Protein AF-A0A821EYV1-F1 (afdb_monomer_lite)

Sequence (98 aa):
MAKNYTRKGGVALCLSSQGRRNGEALVRFSTVEHRELALRRHKHHIGQRYIEVYKASGRDFLNVAGGSNSEAHAFLQRDGQVIIRMRGLPFDAISKDV

Radius of gyration: 12.94 Å; chains: 1; bounding box: 31×30×29 Å

Structure (mmCIF, N/CA/C/O backbone):
data_AF-A0A821EYV1-F1
#
_entry.id   AF-A0A821EYV1-F1
#
loop_
_atom_site.group_PDB
_atom_site.id
_atom_site.type_symbol
_atom_site.label_atom_id
_atom_site.label_alt_id
_atom_site.label_comp_id
_atom_site.label_asym_id
_atom_site.label_entity_id
_atom_site.label_seq_id
_atom_site.pdbx_PDB_ins_code
_atom_site.Cartn_x
_atom_site.Cartn_y
_atom_site.Cartn_z
_atom_site.occupancy
_atom_site.B_iso_or_equiv
_atom_site.auth_seq_id
_atom_site.auth_comp_id
_atom_site.auth_asym_id
_atom_site.auth_atom_id
_atom_site.pdbx_PDB_model_num
ATOM 1 N N . MET A 1 1 ? 7.804 -3.826 -15.485 1.00 34.31 1 MET A N 1
ATOM 2 C CA . MET A 1 1 ? 6.609 -2.976 -15.680 1.00 34.31 1 MET A CA 1
ATOM 3 C C . MET A 1 1 ? 5.413 -3.698 -15.069 1.00 34.31 1 MET A C 1
ATOM 5 O O . MET A 1 1 ? 5.082 -4.789 -15.520 1.00 34.31 1 MET A O 1
ATOM 9 N N . ALA A 1 2 ? 4.864 -3.188 -13.968 1.00 40.31 2 ALA A N 1
ATOM 10 C CA . ALA A 1 2 ? 3.876 -3.904 -13.165 1.00 40.31 2 ALA A CA 1
ATOM 11 C C . ALA A 1 2 ? 2.448 -3.629 -13.668 1.00 40.31 2 ALA A C 1
ATOM 13 O O . ALA A 1 2 ? 1.973 -2.500 -13.646 1.00 40.31 2 ALA A O 1
ATOM 14 N N . LYS A 1 3 ? 1.792 -4.673 -14.188 1.00 38.97 3 LYS A N 1
ATOM 15 C CA . LYS A 1 3 ? 0.584 -4.572 -15.027 1.00 38.97 3 LYS A CA 1
ATOM 16 C C . LYS A 1 3 ? -0.764 -4.692 -14.283 1.00 38.97 3 LYS A C 1
ATOM 18 O O . LYS A 1 3 ? -1.788 -4.763 -14.946 1.00 38.97 3 LYS A O 1
ATOM 23 N N . ASN A 1 4 ? -0.810 -4.697 -12.944 1.00 46.16 4 ASN A N 1
ATOM 24 C CA . ASN A 1 4 ? -2.020 -5.115 -12.199 1.00 46.16 4 ASN A CA 1
ATOM 25 C C . ASN A 1 4 ? -2.603 -4.089 -11.198 1.00 46.16 4 ASN A C 1
ATOM 27 O O . ASN A 1 4 ? -3.384 -4.466 -10.328 1.00 46.16 4 ASN A O 1
ATOM 31 N N . TYR A 1 5 ? -2.275 -2.798 -11.300 1.00 49.97 5 TYR A N 1
ATOM 32 C CA . TYR A 1 5 ? -2.693 -1.786 -10.306 1.00 49.97 5 TYR A CA 1
ATOM 33 C C . TYR A 1 5 ? -4.097 -1.205 -10.481 1.00 49.97 5 TYR A C 1
ATOM 35 O O . TYR A 1 5 ? -4.596 -0.531 -9.582 1.00 49.97 5 TYR A O 1
ATOM 43 N N . THR A 1 6 ? -4.732 -1.445 -11.625 1.00 44.84 6 THR A N 1
ATOM 44 C CA . THR A 1 6 ? -5.938 -0.719 -12.049 1.00 44.84 6 THR A CA 1
ATOM 45 C C . THR A 1 6 ? -7.258 -1.425 -11.718 1.00 44.84 6 THR A C 1
ATOM 47 O O . THR A 1 6 ? -8.322 -0.845 -11.925 1.00 44.84 6 THR A O 1
ATOM 50 N N . ARG A 1 7 ? -7.246 -2.647 -11.162 1.00 50.12 7 ARG A N 1
ATOM 51 C CA . ARG A 1 7 ? -8.482 -3.320 -10.708 1.00 50.12 7 ARG A CA 1
ATOM 52 C C . ARG A 1 7 ? -8.881 -2.872 -9.290 1.00 50.12 7 ARG A C 1
ATOM 54 O O . ARG A 1 7 ? -8.098 -2.260 -8.566 1.00 50.12 7 ARG A O 1
ATOM 61 N N . LYS A 1 8 ? -10.144 -3.111 -8.902 1.00 51.25 8 LYS A N 1
ATOM 62 C CA . LYS A 1 8 ? -10.672 -2.833 -7.550 1.00 51.25 8 LYS A CA 1
ATOM 63 C C . LYS A 1 8 ? -9.890 -3.667 -6.519 1.00 51.25 8 LYS A C 1
ATOM 65 O O . LYS A 1 8 ? -10.252 -4.803 -6.249 1.00 51.25 8 LYS A O 1
ATOM 70 N N . GLY A 1 9 ? -8.812 -3.092 -5.993 1.00 61.84 9 GLY A N 1
ATOM 71 C CA . GLY A 1 9 ? -7.811 -3.787 -5.182 1.00 61.84 9 GLY A CA 1
ATOM 72 C C . GLY A 1 9 ? -6.565 -4.111 -6.010 1.00 61.84 9 GLY A C 1
ATOM 73 O O . GLY A 1 9 ? -6.676 -4.568 -7.147 1.00 61.84 9 GLY A O 1
ATOM 74 N N . GLY A 1 10 ? -5.380 -3.821 -5.469 1.00 74.62 10 GLY A N 1
ATOM 75 C CA . GLY A 1 10 ? -4.121 -3.981 -6.200 1.00 74.62 10 GLY A CA 1
ATOM 76 C C . GLY A 1 10 ? -2.912 -4.072 -5.276 1.00 74.62 10 GLY A C 1
ATOM 77 O O . GLY A 1 10 ? -2.843 -3.354 -4.280 1.00 74.62 10 GLY A O 1
ATOM 78 N N . VAL A 1 11 ? -1.966 -4.947 -5.626 1.00 79.31 11 VAL A N 1
ATOM 79 C CA . VAL A 1 11 ? -0.712 -5.174 -4.892 1.00 79.31 11 VAL A CA 1
ATOM 80 C C . VAL A 1 11 ? 0.464 -4.761 -5.768 1.00 79.31 11 VAL A C 1
ATOM 82 O O . VAL A 1 11 ? 0.643 -5.306 -6.858 1.00 79.31 11 VAL A O 1
ATOM 85 N N . ALA A 1 12 ? 1.268 -3.821 -5.277 1.00 80.12 12 ALA A N 1
ATOM 86 C CA . ALA A 1 12 ? 2.510 -3.339 -5.867 1.00 80.12 12 ALA A CA 1
ATOM 87 C C . ALA A 1 12 ? 3.706 -3.847 -5.092 1.00 80.12 12 ALA A C 1
ATOM 89 O O . ALA A 1 12 ? 4.001 -3.338 -4.021 1.00 80.12 12 ALA A O 1
ATOM 90 N N . LEU A 1 13 ? 4.407 -4.834 -5.649 1.00 80.94 13 LEU A N 1
ATOM 91 C CA . LEU A 1 13 ? 5.701 -5.248 -5.123 1.00 80.94 13 LEU A CA 1
ATOM 92 C C . LEU A 1 13 ? 6.739 -4.190 -5.492 1.00 80.94 13 LEU A C 1
ATOM 94 O O . LEU A 1 13 ? 6.923 -3.872 -6.671 1.00 80.94 13 LEU A O 1
ATOM 98 N N . CYS A 1 14 ? 7.415 -3.660 -4.483 1.00 81.31 14 CYS A N 1
ATOM 99 C CA . CYS A 1 14 ? 8.488 -2.707 -4.671 1.00 81.31 14 CYS A CA 1
ATOM 100 C C . CYS A 1 14 ? 9.726 -3.427 -5.218 1.00 81.31 14 CYS A C 1
ATOM 102 O O . CYS A 1 14 ? 10.108 -4.517 -4.773 1.00 81.31 14 CYS A O 1
ATOM 104 N N . LEU A 1 15 ? 10.367 -2.798 -6.199 1.00 78.94 15 LEU A N 1
ATOM 105 C CA . LEU A 1 15 ? 11.613 -3.275 -6.780 1.00 78.94 15 LEU A CA 1
ATOM 106 C C . LEU A 1 15 ? 12.756 -2.346 -6.368 1.00 78.94 15 LEU A C 1
ATOM 108 O O . LEU A 1 15 ? 12.568 -1.141 -6.208 1.00 78.94 15 LEU A O 1
ATOM 112 N N . SER A 1 16 ? 13.948 -2.908 -6.204 1.00 79.12 16 SER A N 1
ATOM 113 C CA . SER A 1 16 ? 15.187 -2.147 -6.090 1.00 79.12 16 SER A CA 1
ATOM 114 C C . SER A 1 16 ? 15.558 -1.506 -7.431 1.00 79.12 16 SER A C 1
ATOM 116 O O . SER A 1 16 ? 14.989 -1.835 -8.474 1.00 79.12 16 SER A O 1
ATOM 118 N N . SER A 1 17 ? 16.574 -0.641 -7.430 1.00 75.69 17 SER A N 1
ATOM 119 C CA . SER A 1 17 ? 17.142 -0.049 -8.652 1.00 75.69 17 SER A CA 1
ATOM 120 C C . SER A 1 17 ? 17.632 -1.087 -9.671 1.00 75.69 17 SER A C 1
ATOM 122 O O . SER A 1 17 ? 17.667 -0.806 -10.863 1.00 75.69 17 SER A O 1
ATOM 124 N N . GLN A 1 18 ? 17.955 -2.304 -9.222 1.00 79.06 18 GLN A N 1
ATOM 125 C CA . GLN A 1 18 ? 18.345 -3.434 -10.073 1.00 79.06 18 GLN A CA 1
ATOM 126 C C . GLN A 1 18 ? 17.143 -4.271 -10.555 1.00 79.06 18 GLN A C 1
ATOM 128 O O . GLN A 1 18 ? 17.321 -5.347 -11.118 1.00 79.06 18 GLN A O 1
ATOM 133 N N . GLY A 1 19 ? 15.908 -3.840 -10.277 1.00 76.12 19 GLY A N 1
ATOM 134 C CA . GLY A 1 19 ? 14.685 -4.553 -10.655 1.00 76.12 19 GLY A CA 1
ATOM 135 C C . GLY A 1 19 ? 14.371 -5.793 -9.809 1.00 76.12 19 GLY A C 1
ATOM 136 O O . GLY A 1 19 ? 13.462 -6.548 -10.151 1.00 76.12 19 GLY A O 1
ATOM 137 N N . ARG A 1 20 ? 15.094 -6.025 -8.704 1.00 80.19 20 ARG A N 1
ATOM 138 C CA . ARG A 1 20 ? 14.867 -7.166 -7.798 1.00 80.19 20 ARG A CA 1
ATOM 139 C C . ARG A 1 20 ? 13.844 -6.802 -6.727 1.00 80.19 20 ARG A C 1
ATOM 141 O O . ARG A 1 20 ? 13.831 -5.666 -6.266 1.00 80.19 20 ARG A O 1
ATOM 148 N N . ARG A 1 21 ? 13.024 -7.757 -6.279 1.00 79.69 21 ARG A N 1
ATOM 149 C CA . ARG A 1 21 ? 12.119 -7.547 -5.134 1.00 79.69 21 ARG A CA 1
ATOM 150 C C . ARG A 1 21 ? 12.934 -7.136 -3.907 1.00 79.69 21 ARG A C 1
ATOM 152 O O . ARG A 1 21 ? 13.953 -7.759 -3.616 1.00 79.69 21 ARG A O 1
ATOM 159 N N . ASN A 1 22 ? 12.493 -6.095 -3.209 1.00 82.69 22 ASN A N 1
ATOM 160 C CA . ASN A 1 22 ? 13.195 -5.555 -2.039 1.00 82.69 22 ASN A CA 1
ATOM 161 C C . ASN A 1 22 ? 12.498 -5.887 -0.704 1.00 82.69 22 ASN A C 1
ATOM 163 O O . ASN A 1 22 ? 12.842 -5.309 0.322 1.00 82.69 22 ASN A O 1
ATOM 167 N N . GLY A 1 23 ? 11.521 -6.801 -0.717 1.00 86.19 23 GLY A N 1
ATOM 168 C CA . GLY A 1 23 ? 10.770 -7.200 0.476 1.00 86.19 23 GLY A CA 1
ATOM 169 C C . GLY A 1 23 ? 9.712 -6.186 0.918 1.00 86.19 23 GLY A C 1
ATOM 170 O O . GLY A 1 23 ? 9.204 -6.286 2.036 1.00 86.19 23 GLY A O 1
ATOM 171 N N . GLU A 1 24 ? 9.372 -5.212 0.072 1.00 88.62 24 GLU A N 1
ATOM 172 C CA . GLU A 1 24 ? 8.296 -4.262 0.334 1.00 88.62 24 GLU A CA 1
ATOM 173 C C . GLU A 1 24 ? 7.155 -4.398 -0.675 1.00 88.62 24 GLU A C 1
ATOM 175 O O . GLU A 1 24 ? 7.355 -4.763 -1.837 1.00 88.62 24 GLU A O 1
ATOM 180 N N . ALA A 1 25 ? 5.948 -4.075 -0.222 1.00 87.88 25 ALA A N 1
ATOM 181 C CA . ALA A 1 25 ? 4.777 -3.992 -1.076 1.00 87.88 25 ALA A CA 1
ATOM 182 C C . ALA A 1 25 ? 3.857 -2.847 -0.657 1.00 87.88 25 ALA A C 1
ATOM 184 O O . ALA A 1 25 ? 3.809 -2.463 0.510 1.00 87.88 25 ALA A O 1
ATOM 185 N N . LEU A 1 26 ? 3.077 -2.332 -1.599 1.00 87.19 26 LEU A N 1
ATOM 186 C CA . LEU A 1 26 ? 1.928 -1.484 -1.323 1.00 87.19 26 LEU A CA 1
ATOM 187 C C . LEU A 1 26 ? 0.658 -2.218 -1.716 1.00 87.19 26 LEU A C 1
ATOM 189 O O . LEU A 1 26 ? 0.564 -2.766 -2.813 1.00 87.19 26 LEU A O 1
ATOM 193 N N . VAL A 1 27 ? -0.326 -2.207 -0.829 1.00 87.06 27 VAL A N 1
ATOM 194 C CA . VAL A 1 27 ? -1.601 -2.892 -1.043 1.00 87.06 27 VAL A CA 1
ATOM 195 C C . VAL A 1 27 ? -2.713 -1.877 -0.939 1.00 87.06 27 VAL A C 1
ATOM 197 O O . VAL A 1 27 ? -2.837 -1.170 0.061 1.00 87.06 27 VAL A O 1
ATOM 200 N N . ARG A 1 28 ? -3.534 -1.815 -1.981 1.00 83.50 28 ARG A N 1
ATOM 201 C CA . ARG A 1 28 ? -4.756 -1.027 -1.999 1.00 83.50 28 ARG A CA 1
ATOM 202 C C . ARG A 1 28 ? -5.950 -1.934 -1.766 1.00 83.50 28 ARG A C 1
ATOM 204 O O . ARG A 1 28 ? -6.120 -2.929 -2.467 1.00 83.50 28 ARG A O 1
ATOM 211 N N . PHE A 1 29 ? -6.813 -1.523 -0.852 1.00 84.19 29 PHE A N 1
ATOM 212 C CA . PHE A 1 29 ? -8.073 -2.183 -0.553 1.00 84.19 29 PHE A CA 1
ATOM 213 C C . PHE A 1 29 ? -9.246 -1.446 -1.197 1.00 84.19 29 PHE A C 1
ATOM 215 O O . PHE A 1 29 ? -9.158 -0.274 -1.562 1.00 84.19 29 PHE A O 1
ATOM 222 N N . SER A 1 30 ? -10.361 -2.155 -1.345 1.00 82.50 30 SER A N 1
ATOM 223 C CA . SER A 1 30 ? -11.634 -1.582 -1.784 1.00 82.50 30 SER A CA 1
ATOM 224 C C . SER A 1 30 ? -12.371 -0.840 -0.669 1.00 82.50 30 SER A C 1
ATOM 226 O O . SER A 1 30 ? -13.181 0.028 -0.976 1.00 82.50 30 SER A O 1
ATOM 228 N N . THR A 1 31 ? -12.121 -1.193 0.596 1.00 84.88 31 THR A N 1
ATOM 229 C CA . THR A 1 31 ? -12.856 -0.678 1.756 1.00 84.88 31 THR A CA 1
ATOM 230 C C . THR A 1 31 ? -11.934 -0.424 2.947 1.00 84.88 31 THR A C 1
ATOM 232 O O . THR A 1 31 ? -10.946 -1.136 3.158 1.00 84.88 31 THR A O 1
ATOM 235 N N . VAL A 1 32 ? -12.273 0.600 3.732 1.00 86.88 32 VAL A N 1
ATOM 236 C CA . VAL A 1 32 ? -11.542 1.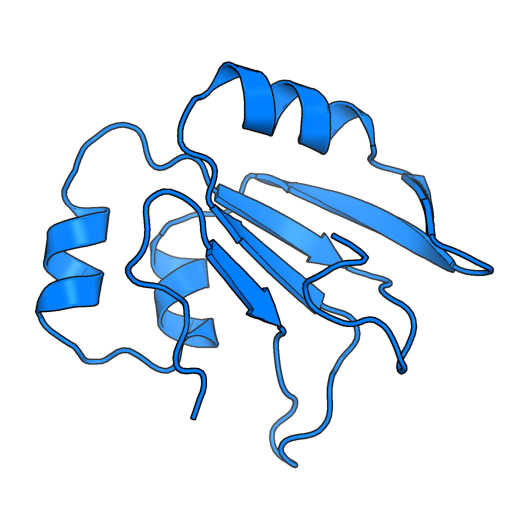058 4.924 1.00 86.88 32 VAL A CA 1
ATOM 237 C C . VAL A 1 32 ? -11.371 -0.057 5.959 1.00 86.88 32 VAL A C 1
ATOM 239 O O . VAL A 1 32 ? -10.305 -0.160 6.577 1.00 86.88 32 VAL A O 1
ATOM 242 N N . GLU A 1 33 ? -12.378 -0.914 6.088 1.00 90.69 33 GLU A N 1
ATOM 243 C CA . GLU A 1 33 ? -12.446 -2.042 7.015 1.00 90.69 33 GLU A CA 1
ATOM 244 C C . GLU A 1 33 ? -11.380 -3.093 6.690 1.00 90.69 33 GLU A C 1
ATOM 246 O O . GLU A 1 33 ? -10.651 -3.525 7.583 1.00 90.69 33 GLU A O 1
ATOM 251 N N . HIS A 1 34 ? -11.215 -3.460 5.412 1.00 89.62 34 HIS A N 1
ATOM 252 C CA . HIS A 1 34 ? -10.196 -4.433 5.002 1.00 89.62 34 HIS A CA 1
ATOM 253 C C . HIS A 1 34 ? -8.777 -3.934 5.283 1.00 89.62 34 HIS A C 1
ATOM 255 O O . HIS A 1 34 ? -7.920 -4.702 5.719 1.00 89.62 34 HIS A O 1
ATOM 261 N N . ARG A 1 35 ? -8.529 -2.634 5.112 1.00 90.94 35 ARG A N 1
ATOM 262 C CA . ARG A 1 35 ? -7.236 -2.042 5.471 1.00 90.94 35 ARG A CA 1
ATOM 263 C C . ARG A 1 35 ? -6.999 -2.022 6.969 1.00 90.94 35 ARG A C 1
ATOM 265 O O . ARG A 1 35 ? -5.886 -2.311 7.389 1.00 90.94 35 ARG A O 1
ATOM 272 N N . GLU A 1 36 ? -8.006 -1.699 7.781 1.00 92.75 36 GLU A N 1
ATOM 273 C CA . GLU A 1 36 ? -7.851 -1.796 9.241 1.00 92.75 36 GLU A CA 1
ATOM 274 C C . GLU A 1 36 ? -7.594 -3.238 9.688 1.00 92.75 36 GLU A C 1
ATOM 276 O O . GLU A 1 36 ? -6.761 -3.462 10.563 1.00 92.75 36 GLU A O 1
ATOM 281 N N . LEU A 1 37 ? -8.219 -4.2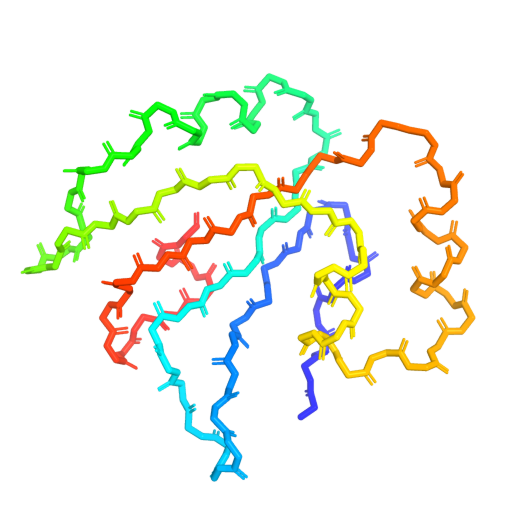32 9.051 1.00 93.50 37 LEU A N 1
ATOM 282 C CA . LEU A 1 37 ? -7.903 -5.636 9.313 1.00 93.50 37 LEU A CA 1
ATOM 283 C C . LEU A 1 37 ? -6.451 -5.974 8.944 1.00 93.50 37 LEU A C 1
ATOM 285 O O . LEU A 1 37 ? -5.764 -6.643 9.716 1.00 93.50 37 LEU A O 1
ATOM 289 N N . ALA A 1 38 ? -5.962 -5.484 7.805 1.00 92.62 38 ALA A N 1
ATOM 290 C CA . ALA A 1 38 ? -4.583 -5.703 7.386 1.00 92.62 38 ALA A CA 1
ATOM 291 C C . ALA A 1 38 ? -3.568 -5.023 8.322 1.00 92.62 38 ALA A C 1
ATOM 293 O O . ALA A 1 38 ? -2.542 -5.615 8.651 1.00 92.62 38 ALA A O 1
ATOM 294 N N . LEU A 1 39 ? -3.869 -3.824 8.831 1.00 94.50 39 LEU A N 1
ATOM 295 C CA . LEU A 1 39 ? -3.021 -3.127 9.808 1.00 94.50 39 LEU A CA 1
ATOM 296 C C . LEU A 1 39 ? -2.850 -3.921 11.109 1.00 94.50 39 LEU A C 1
ATOM 298 O O . LEU A 1 39 ? -1.773 -3.894 11.703 1.00 94.50 39 LEU A O 1
ATOM 302 N N . ARG A 1 40 ? -3.859 -4.700 11.520 1.00 95.88 40 ARG A N 1
ATOM 303 C CA . ARG A 1 40 ? -3.759 -5.594 12.691 1.00 95.88 40 ARG A CA 1
ATOM 304 C C . ARG A 1 40 ? -2.750 -6.731 12.500 1.00 95.88 40 ARG A C 1
ATOM 306 O O . ARG A 1 40 ? -2.360 -7.351 13.482 1.00 95.88 40 ARG A O 1
ATOM 313 N N . ARG A 1 41 ? -2.305 -7.002 11.266 1.00 94.00 41 ARG A N 1
ATOM 314 C CA . ARG A 1 41 ? -1.259 -7.994 10.963 1.00 94.00 41 ARG A CA 1
ATOM 315 C C . ARG A 1 41 ? 0.160 -7.454 11.121 1.00 94.00 41 ARG A C 1
ATOM 317 O O . ARG A 1 41 ? 1.117 -8.178 10.863 1.00 94.00 41 ARG A O 1
ATOM 324 N N . HIS A 1 42 ? 0.325 -6.218 11.587 1.00 95.12 42 HIS A N 1
ATOM 325 C CA . HIS A 1 42 ? 1.632 -5.699 11.977 1.00 95.12 42 HIS A CA 1
ATOM 326 C C . HIS A 1 42 ? 2.339 -6.666 12.956 1.00 95.12 42 HIS A C 1
ATOM 328 O O . HIS A 1 42 ? 1.708 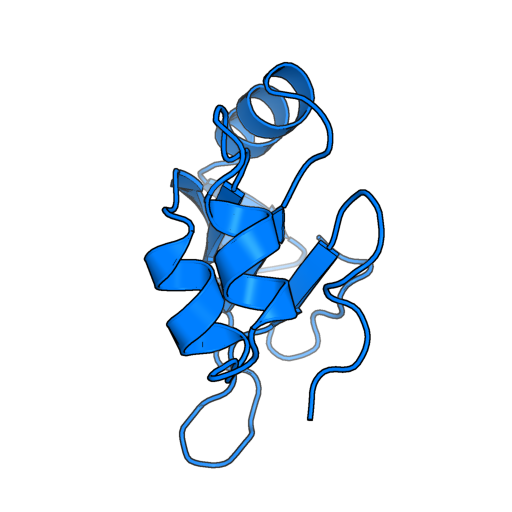-7.187 13.879 1.00 95.12 42 HIS A O 1
ATOM 334 N N . LYS A 1 43 ? 3.631 -6.943 12.723 1.00 94.12 43 LYS A N 1
ATOM 335 C CA . LYS A 1 43 ? 4.491 -7.895 13.462 1.00 94.12 43 LYS A CA 1
ATOM 336 C C . LYS A 1 43 ? 4.077 -9.371 13.406 1.00 94.12 43 LYS A C 1
ATOM 338 O O . LYS A 1 43 ? 4.655 -10.190 14.117 1.00 94.12 43 LYS A O 1
ATOM 343 N N . HIS A 1 44 ? 3.115 -9.741 12.563 1.00 94.12 44 HIS A N 1
ATOM 344 C CA . HIS A 1 44 ? 2.843 -11.153 12.282 1.00 94.12 44 HIS A CA 1
ATOM 345 C C . HIS A 1 44 ? 3.899 -11.729 11.337 1.00 94.12 44 HIS A C 1
ATOM 347 O O . HIS A 1 44 ? 4.715 -10.990 10.796 1.00 94.12 44 HIS A O 1
ATOM 353 N N . HIS A 1 45 ? 3.886 -13.045 11.133 1.00 89.94 45 HIS A N 1
ATOM 354 C CA . HIS A 1 45 ? 4.832 -13.722 10.252 1.00 89.94 45 HIS A CA 1
ATOM 355 C C . HIS A 1 45 ? 4.199 -14.093 8.909 1.00 89.94 45 HIS A C 1
ATOM 357 O O . HIS A 1 45 ? 3.053 -14.536 8.855 1.00 89.94 45 HIS A O 1
ATOM 363 N N . ILE A 1 46 ? 4.980 -13.942 7.839 1.00 88.31 46 ILE A N 1
ATOM 364 C CA . ILE A 1 46 ? 4.764 -14.586 6.542 1.00 88.31 46 ILE A CA 1
ATOM 365 C C . ILE A 1 46 ? 5.964 -15.505 6.312 1.00 88.31 46 ILE A C 1
ATOM 367 O O . ILE A 1 46 ? 7.099 -15.052 6.137 1.00 88.31 46 ILE A O 1
ATOM 371 N N . GLY A 1 47 ? 5.723 -16.816 6.376 1.00 87.44 47 GLY A N 1
ATOM 372 C CA . GLY A 1 47 ? 6.793 -17.810 6.411 1.00 87.44 47 GLY A CA 1
ATOM 373 C C . GLY A 1 47 ? 7.726 -17.580 7.606 1.00 87.44 47 GLY A C 1
ATOM 374 O O . GLY A 1 47 ? 7.277 -17.504 8.745 1.00 87.44 47 GLY A O 1
ATOM 375 N N . GLN A 1 48 ? 9.025 -17.444 7.337 1.00 87.25 48 GLN A N 1
ATOM 376 C CA . GLN A 1 48 ? 10.069 -17.252 8.358 1.00 87.25 48 GLN A CA 1
ATOM 377 C C . GLN A 1 48 ? 10.374 -15.775 8.668 1.00 87.25 48 GLN A C 1
ATOM 379 O O . GLN A 1 48 ? 11.316 -15.474 9.399 1.00 87.25 48 GLN A O 1
ATOM 384 N N . ARG A 1 49 ? 9.637 -14.827 8.078 1.00 90.00 49 ARG A N 1
ATOM 385 C CA . ARG A 1 49 ? 9.880 -13.389 8.250 1.00 90.00 49 ARG A CA 1
ATOM 386 C C . ARG A 1 49 ? 8.705 -12.744 8.964 1.00 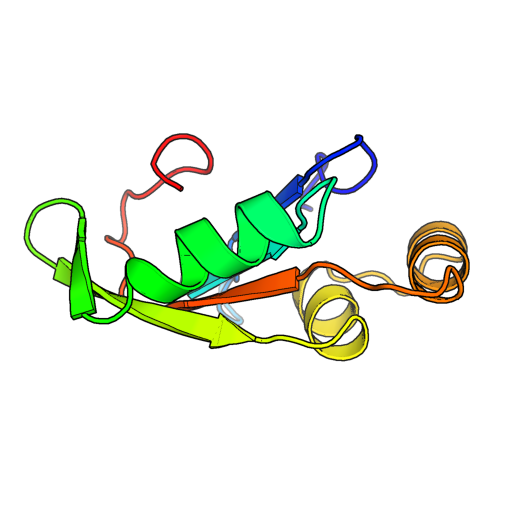90.00 49 ARG A C 1
ATOM 388 O O . ARG A 1 49 ? 7.559 -12.985 8.594 1.00 90.00 49 ARG A O 1
ATOM 395 N N . TYR A 1 50 ? 8.982 -11.898 9.952 1.00 92.75 50 TYR A N 1
ATOM 396 C CA . TYR A 1 50 ? 7.959 -10.991 10.455 1.00 92.75 50 TYR A CA 1
ATOM 397 C C . TYR A 1 50 ? 7.724 -9.869 9.440 1.00 92.75 50 TYR A C 1
ATOM 399 O O . TYR A 1 50 ? 8.650 -9.430 8.753 1.00 92.75 50 TYR A O 1
ATOM 407 N N . ILE A 1 51 ? 6.485 -9.397 9.365 1.00 94.69 51 ILE A N 1
ATOM 408 C CA . ILE A 1 51 ? 6.085 -8.294 8.503 1.00 94.69 51 ILE A CA 1
ATOM 409 C C . ILE A 1 51 ? 5.769 -7.049 9.314 1.00 94.69 51 ILE A C 1
ATOM 411 O O . ILE A 1 51 ? 5.218 -7.099 10.414 1.00 94.69 51 ILE A O 1
ATOM 415 N N . GLU A 1 52 ? 6.059 -5.901 8.725 1.00 95.19 52 GLU A N 1
ATOM 416 C CA . GLU A 1 52 ? 5.597 -4.619 9.230 1.00 95.19 52 GLU A CA 1
ATOM 417 C C . GLU A 1 52 ? 4.511 -4.095 8.302 1.00 95.19 52 GLU A C 1
ATOM 419 O O . GLU A 1 52 ? 4.700 -4.058 7.089 1.00 95.19 52 GLU A O 1
ATOM 424 N N . VAL A 1 53 ? 3.376 -3.688 8.869 1.00 94.81 53 VAL A N 1
ATOM 425 C CA . VAL A 1 53 ? 2.260 -3.098 8.122 1.00 94.81 53 VAL A CA 1
ATOM 426 C C . VAL A 1 53 ? 1.990 -1.686 8.627 1.00 94.81 53 VAL A C 1
ATOM 428 O O . VAL A 1 53 ? 1.848 -1.490 9.834 1.00 94.81 53 VAL A O 1
ATOM 431 N N . TYR A 1 54 ? 1.906 -0.719 7.713 1.00 94.06 54 TYR A N 1
ATOM 432 C CA . TYR A 1 54 ? 1.667 0.696 8.009 1.00 94.06 54 TYR A CA 1
ATOM 433 C C . TYR A 1 54 ? 0.661 1.305 7.035 1.00 94.06 54 TYR A C 1
ATOM 435 O O . TYR A 1 54 ? 0.537 0.846 5.901 1.00 94.06 54 TYR A O 1
ATOM 443 N N . LYS A 1 55 ? -0.030 2.375 7.442 1.00 91.31 55 LYS A N 1
ATOM 444 C CA . LYS A 1 55 ? -0.819 3.193 6.507 1.00 91.31 55 LYS A CA 1
ATOM 445 C C . LYS A 1 55 ? 0.125 3.845 5.498 1.00 91.31 55 LYS A C 1
ATOM 447 O O . LYS A 1 55 ? 1.213 4.279 5.867 1.00 91.31 55 LYS A O 1
ATOM 452 N N . ALA A 1 56 ? -0.299 3.909 4.244 1.00 87.44 56 ALA A N 1
ATOM 453 C CA . ALA A 1 56 ? 0.450 4.562 3.180 1.00 87.44 56 ALA A CA 1
ATOM 454 C C . ALA A 1 56 ? -0.432 5.565 2.444 1.00 87.44 56 ALA A C 1
ATOM 456 O O . ALA A 1 56 ? -1.660 5.461 2.452 1.00 87.44 56 ALA A O 1
ATOM 457 N N . SER A 1 57 ? 0.212 6.533 1.804 1.00 81.75 57 SER A N 1
ATOM 458 C CA . SER A 1 57 ? -0.460 7.512 0.963 1.00 81.75 57 SER A CA 1
ATOM 459 C C . SER A 1 57 ? -0.510 7.046 -0.492 1.00 81.75 57 SER A C 1
ATOM 461 O O . SER A 1 57 ? 0.274 6.213 -0.951 1.00 81.75 57 SER A O 1
ATOM 463 N N . GLY A 1 58 ? -1.400 7.651 -1.268 1.00 76.25 58 GLY A N 1
ATOM 464 C CA . GLY A 1 58 ? -1.425 7.509 -2.717 1.00 76.25 58 GLY A CA 1
ATOM 465 C C . GLY A 1 58 ? -0.120 7.925 -3.379 1.00 76.25 58 GLY A C 1
ATOM 466 O O . GLY A 1 58 ? 0.306 7.304 -4.349 1.00 76.25 58 GLY A O 1
ATOM 467 N N . ARG A 1 59 ? 0.556 8.937 -2.826 1.00 76.38 59 ARG A N 1
ATOM 468 C CA . ARG A 1 59 ? 1.849 9.400 -3.336 1.00 76.38 59 ARG A CA 1
ATOM 469 C C . ARG A 1 59 ? 2.915 8.309 -3.232 1.00 76.38 59 ARG A C 1
ATOM 471 O O . ARG A 1 59 ? 3.668 8.119 -4.184 1.00 76.38 59 ARG A O 1
ATOM 478 N N . ASP A 1 60 ? 2.925 7.554 -2.134 1.00 77.00 60 ASP A N 1
ATOM 479 C CA . ASP A 1 60 ? 3.816 6.396 -1.977 1.00 77.00 60 ASP A CA 1
ATOM 480 C C . ASP A 1 60 ? 3.547 5.347 -3.064 1.00 77.00 60 ASP A C 1
ATOM 482 O O . ASP A 1 60 ? 4.479 4.807 -3.660 1.00 77.00 60 ASP A O 1
ATOM 486 N N . PHE A 1 61 ? 2.268 5.118 -3.380 1.00 74.81 61 PHE A N 1
ATOM 487 C CA . PHE A 1 61 ? 1.849 4.199 -4.438 1.00 74.81 61 PHE A CA 1
ATOM 488 C C . PHE A 1 61 ? 2.327 4.617 -5.823 1.00 74.81 61 PHE A C 1
ATOM 490 O O . PHE A 1 61 ? 2.829 3.769 -6.554 1.00 74.81 61 PHE A O 1
ATOM 497 N N . LEU A 1 62 ? 2.245 5.899 -6.186 1.00 72.69 62 LEU A N 1
ATOM 498 C CA . LEU A 1 62 ? 2.728 6.378 -7.490 1.00 72.69 62 LEU A CA 1
ATOM 499 C C . LEU A 1 62 ? 4.227 6.183 -7.671 1.00 72.69 62 LEU A C 1
ATOM 501 O O . LEU A 1 62 ? 4.660 5.710 -8.724 1.00 72.69 62 LEU A O 1
ATOM 505 N N . ASN A 1 63 ? 4.995 6.531 -6.637 1.00 73.62 63 ASN A N 1
ATOM 506 C CA . ASN A 1 63 ? 6.449 6.433 -6.658 1.00 73.62 63 ASN A CA 1
ATOM 507 C C . ASN A 1 63 ? 6.898 4.986 -6.902 1.00 73.62 63 ASN A C 1
ATOM 509 O O . ASN A 1 63 ? 7.829 4.743 -7.663 1.00 73.62 63 ASN A O 1
ATOM 513 N N . VAL A 1 64 ? 6.202 4.021 -6.296 1.00 70.06 64 VAL A N 1
ATOM 514 C CA . VAL A 1 64 ? 6.500 2.588 -6.436 1.00 70.06 64 VAL A CA 1
ATOM 515 C C . VAL A 1 64 ? 5.927 1.994 -7.722 1.00 70.06 64 VAL A C 1
ATOM 517 O O . VAL A 1 64 ? 6.579 1.184 -8.379 1.00 70.06 64 VAL A O 1
ATOM 520 N N . ALA A 1 65 ? 4.708 2.377 -8.104 1.00 64.38 65 ALA A N 1
ATOM 521 C CA . ALA A 1 65 ? 4.037 1.861 -9.294 1.00 64.38 65 ALA A CA 1
ATOM 522 C C . ALA A 1 65 ? 4.658 2.376 -10.608 1.00 64.38 65 ALA A C 1
ATOM 524 O O . ALA A 1 65 ? 4.277 1.897 -11.678 1.00 64.38 65 ALA A O 1
ATOM 525 N N . GLY A 1 66 ? 5.610 3.318 -10.540 1.00 61.47 66 GLY A N 1
ATOM 526 C CA . GLY A 1 66 ? 6.289 3.901 -11.702 1.00 61.47 66 GLY A CA 1
ATOM 527 C C . GLY A 1 66 ? 5.368 4.777 -12.553 1.00 61.47 66 GLY A C 1
ATOM 528 O O . GLY A 1 66 ? 5.544 4.871 -13.765 1.00 61.47 66 GLY A O 1
ATOM 529 N N . GLY A 1 67 ? 4.330 5.350 -11.941 1.00 54.72 67 GLY A N 1
ATOM 530 C CA . GLY A 1 67 ? 3.188 5.900 -12.659 1.00 54.72 67 GLY A CA 1
ATOM 531 C C . GLY A 1 67 ? 3.190 7.419 -12.761 1.00 54.72 67 GLY A C 1
ATOM 532 O O . GLY A 1 67 ? 2.439 8.068 -12.041 1.00 54.72 67 GLY A O 1
ATOM 533 N N . SER A 1 68 ? 3.887 7.970 -13.755 1.00 53.41 68 SER A N 1
ATOM 534 C CA . SER A 1 68 ? 3.518 9.258 -14.375 1.00 53.41 68 SER A CA 1
ATOM 535 C C . SER A 1 68 ? 2.309 9.085 -15.311 1.00 53.41 68 SER A C 1
ATOM 537 O O . SER A 1 68 ? 2.300 9.597 -16.424 1.00 53.41 68 SER A O 1
ATOM 539 N N . ASN A 1 69 ? 1.307 8.301 -14.897 1.00 62.62 69 ASN A N 1
ATOM 540 C CA . ASN A 1 69 ? 0.114 8.014 -15.692 1.00 62.62 69 ASN A CA 1
ATOM 541 C C . ASN A 1 69 ? -1.083 8.772 -15.118 1.00 62.62 69 ASN A C 1
ATOM 543 O O . ASN A 1 69 ? -1.378 8.675 -13.923 1.00 62.62 69 ASN A O 1
ATOM 547 N N . SER A 1 70 ? -1.785 9.494 -15.989 1.00 63.28 70 SER A N 1
ATOM 548 C CA . SER A 1 70 ? -3.012 10.248 -15.696 1.00 63.28 70 SER A CA 1
ATOM 549 C C . SER A 1 70 ? -4.059 9.406 -14.962 1.00 63.28 70 SER A C 1
ATOM 551 O O . SER A 1 70 ? -4.702 9.895 -14.037 1.00 63.28 70 SER A O 1
ATOM 553 N N . GLU A 1 71 ? -4.161 8.116 -15.289 1.00 58.19 71 GLU A N 1
ATOM 554 C CA . GLU A 1 71 ? -5.034 7.160 -14.602 1.00 58.19 71 GLU A CA 1
ATOM 555 C C . GLU A 1 71 ? -4.659 6.965 -13.132 1.00 58.19 71 GLU 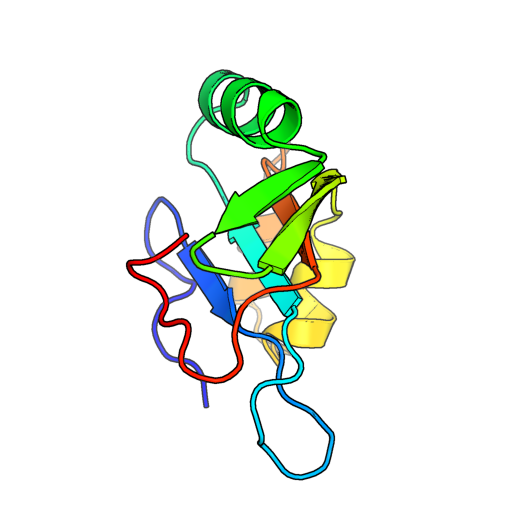A C 1
ATOM 557 O O . GLU A 1 71 ? -5.533 6.951 -12.270 1.00 58.19 71 GLU A O 1
ATOM 562 N N . ALA A 1 72 ? -3.366 6.854 -12.820 1.00 61.59 72 ALA A N 1
ATOM 563 C CA . ALA A 1 72 ? -2.904 6.663 -11.451 1.00 61.59 72 ALA A CA 1
ATOM 564 C C . ALA A 1 72 ? -3.142 7.928 -10.607 1.00 61.59 72 ALA A C 1
ATOM 566 O O . ALA A 1 72 ? -3.523 7.826 -9.445 1.00 61.59 72 ALA A O 1
ATOM 567 N N . HIS A 1 73 ? -3.004 9.118 -11.202 1.00 64.56 73 HIS A N 1
ATOM 568 C CA . HIS A 1 73 ? -3.358 10.388 -10.558 1.00 64.56 73 HIS A CA 1
ATOM 569 C C . HIS A 1 73 ? -4.870 10.536 -10.333 1.00 64.56 73 HIS A C 1
ATOM 571 O O . HIS A 1 73 ? -5.296 10.782 -9.205 1.00 64.56 73 HIS A O 1
ATOM 577 N N . ALA A 1 74 ? -5.693 10.329 -11.366 1.00 62.81 74 ALA A N 1
ATOM 578 C CA . ALA A 1 74 ? -7.154 10.420 -11.268 1.00 62.81 74 ALA A CA 1
ATOM 579 C C . ALA A 1 74 ? -7.729 9.429 -10.241 1.00 62.81 74 ALA A C 1
ATOM 581 O O . ALA A 1 74 ? -8.701 9.703 -9.539 1.00 62.81 74 ALA A O 1
ATOM 582 N N . PHE A 1 75 ? -7.092 8.271 -10.107 1.00 57.72 75 PHE A N 1
ATOM 583 C CA . PHE A 1 75 ? -7.488 7.236 -9.165 1.00 57.72 75 PHE A CA 1
ATOM 584 C C . PHE A 1 75 ? -7.148 7.554 -7.705 1.00 57.72 75 PHE A C 1
ATOM 586 O O . PHE A 1 75 ? -7.802 7.033 -6.800 1.00 57.72 75 PHE A O 1
ATOM 593 N N . LEU A 1 76 ? -6.153 8.413 -7.476 1.00 62.38 76 LEU A N 1
ATOM 594 C CA . LEU A 1 76 ? -5.766 8.908 -6.157 1.00 62.38 76 LEU A CA 1
ATOM 595 C C . LEU A 1 76 ? -6.514 10.177 -5.752 1.00 62.38 76 LEU A C 1
ATOM 597 O O . LEU A 1 76 ? -6.639 10.440 -4.563 1.00 62.38 76 LEU A O 1
ATOM 601 N N . GLN A 1 77 ? -7.047 10.934 -6.708 1.00 60.19 77 GLN A N 1
ATOM 602 C CA . GLN A 1 77 ? -7.914 12.082 -6.423 1.00 60.19 77 GLN A CA 1
ATOM 603 C C . GLN A 1 77 ? -9.290 11.680 -5.869 1.00 60.19 77 GLN A C 1
ATOM 605 O O . GLN A 1 77 ? -10.026 12.534 -5.388 1.00 60.19 77 GLN A O 1
ATOM 610 N N . ARG A 1 78 ? -9.647 10.389 -5.906 1.00 60.00 78 ARG A N 1
ATOM 611 C CA . ARG A 1 78 ? -10.816 9.885 -5.179 1.00 60.00 78 ARG A CA 1
ATOM 612 C C . ARG A 1 78 ? -10.518 9.887 -3.679 1.00 60.00 78 ARG A C 1
ATOM 614 O O . ARG A 1 78 ? -9.598 9.196 -3.237 1.00 60.00 78 ARG A O 1
ATOM 621 N N . ASP A 1 79 ? -11.313 10.639 -2.921 1.00 49.22 79 ASP A N 1
ATOM 622 C CA . ASP A 1 79 ? -11.280 10.648 -1.458 1.00 49.22 79 ASP A CA 1
ATOM 623 C C . ASP A 1 79 ? -11.350 9.228 -0.874 1.00 49.22 79 ASP A C 1
ATOM 625 O O . ASP A 1 79 ? -11.991 8.330 -1.427 1.00 49.22 79 ASP A O 1
ATOM 629 N N . GLY A 1 80 ? -10.673 9.018 0.260 1.00 57.78 80 GLY A N 1
ATOM 630 C CA . GLY A 1 80 ? -10.671 7.727 0.955 1.00 57.78 80 GLY A CA 1
ATOM 631 C C . GLY A 1 80 ? -9.665 6.716 0.402 1.00 57.78 80 GLY A C 1
ATOM 632 O O . GLY A 1 80 ? -9.983 5.538 0.260 1.00 57.78 80 GLY A O 1
ATOM 633 N N . GLN A 1 81 ? -8.437 7.143 0.095 1.00 67.31 81 GLN A N 1
ATOM 634 C CA . GLN A 1 81 ? -7.363 6.231 -0.309 1.00 67.31 81 GLN A CA 1
ATOM 635 C C . GLN A 1 81 ? -7.130 5.148 0.754 1.00 67.31 81 GLN A C 1
ATOM 637 O O . GLN A 1 81 ? -6.656 5.411 1.860 1.00 67.31 81 GLN A O 1
ATOM 642 N N . VAL A 1 82 ? -7.445 3.902 0.405 1.00 81.88 82 VAL A N 1
ATOM 643 C CA . VAL A 1 82 ? -7.325 2.770 1.318 1.00 81.88 82 VAL A CA 1
ATOM 644 C C . VAL A 1 82 ? -6.050 1.971 1.023 1.00 81.88 82 VAL A C 1
ATOM 646 O O . VAL A 1 82 ? -6.109 0.909 0.406 1.00 81.88 82 VAL A O 1
ATOM 649 N N . ILE A 1 83 ? -4.886 2.493 1.424 1.00 87.12 83 ILE A N 1
ATOM 650 C CA . ILE A 1 83 ? -3.575 1.910 1.082 1.00 87.12 83 ILE A CA 1
ATOM 651 C C . ILE A 1 83 ? -2.761 1.591 2.344 1.00 87.12 83 ILE A C 1
ATOM 653 O O . ILE A 1 83 ? -2.751 2.358 3.311 1.00 87.12 83 ILE A O 1
ATOM 657 N N . ILE A 1 84 ? -2.063 0.456 2.324 1.00 91.06 84 ILE A N 1
ATOM 658 C CA . ILE A 1 84 ? -1.008 0.111 3.286 1.00 91.06 84 ILE A CA 1
ATOM 659 C C . ILE A 1 84 ? 0.329 -0.091 2.579 1.00 91.06 84 ILE A C 1
ATOM 661 O O . ILE A 1 84 ? 0.370 -0.455 1.402 1.00 91.06 84 ILE A O 1
ATOM 665 N N . ARG A 1 85 ? 1.410 0.064 3.341 1.00 91.12 85 ARG A N 1
ATOM 666 C CA . ARG A 1 85 ? 2.751 -0.411 3.010 1.00 91.12 85 ARG A CA 1
ATOM 667 C C . ARG A 1 85 ? 3.103 -1.588 3.896 1.00 91.12 85 ARG A C 1
ATOM 669 O O . ARG A 1 85 ? 2.918 -1.531 5.109 1.00 91.12 85 ARG A O 1
ATOM 676 N N . MET A 1 86 ? 3.626 -2.626 3.268 1.00 92.62 86 MET A N 1
ATOM 677 C CA . MET A 1 86 ? 4.157 -3.817 3.906 1.00 92.62 86 MET A CA 1
ATOM 678 C C . MET A 1 86 ? 5.666 -3.875 3.708 1.00 92.62 86 MET A C 1
ATOM 680 O O . MET A 1 86 ? 6.165 -3.516 2.639 1.00 92.62 86 MET A O 1
ATOM 684 N N . ARG A 1 87 ? 6.388 -4.324 4.734 1.00 92.31 87 ARG A N 1
ATOM 685 C CA . ARG A 1 87 ? 7.843 -4.536 4.714 1.00 92.31 87 ARG A CA 1
ATOM 686 C C . ARG A 1 87 ? 8.182 -5.887 5.330 1.00 92.31 87 ARG A C 1
ATOM 688 O O . ARG A 1 87 ? 7.392 -6.422 6.106 1.00 92.31 87 ARG A O 1
ATOM 695 N N . GLY A 1 88 ? 9.362 -6.408 5.004 1.00 90.19 88 GLY A N 1
ATOM 696 C CA . GLY A 1 88 ? 9.849 -7.686 5.529 1.00 90.19 88 GLY A CA 1
ATOM 697 C C . GLY A 1 88 ? 9.308 -8.908 4.788 1.00 90.19 88 GLY A C 1
ATOM 698 O O . GLY A 1 88 ? 9.419 -10.020 5.294 1.00 90.19 88 GLY A O 1
ATOM 699 N N . LEU A 1 89 ? 8.736 -8.729 3.591 1.00 88.31 89 LEU A N 1
ATOM 700 C CA . LEU A 1 89 ? 8.276 -9.856 2.785 1.00 88.31 89 LEU A CA 1
ATOM 701 C C . LEU A 1 89 ? 9.459 -10.763 2.397 1.00 88.31 89 LEU A C 1
ATOM 703 O O . LEU A 1 89 ? 10.531 -10.249 2.051 1.00 88.31 89 LEU A O 1
ATOM 707 N N . PRO A 1 90 ? 9.277 -12.097 2.414 1.00 84.44 90 PRO A N 1
ATOM 708 C CA . PRO A 1 90 ? 10.239 -13.035 1.843 1.00 84.44 90 PRO A CA 1
ATOM 709 C C . PRO A 1 90 ? 10.636 -12.669 0.402 1.00 84.44 90 PRO A C 1
ATOM 711 O O . PRO A 1 90 ? 9.855 -12.081 -0.345 1.00 84.44 90 PRO A O 1
ATOM 714 N N . PHE A 1 91 ? 11.862 -13.004 -0.011 1.00 75.12 91 PHE A N 1
ATOM 715 C CA . PHE A 1 91 ? 12.379 -12.630 -1.340 1.00 75.12 91 PHE A CA 1
ATOM 716 C C . PHE A 1 91 ? 11.599 -13.292 -2.492 1.00 75.12 91 PHE A C 1
ATOM 718 O O . PHE A 1 91 ? 11.478 -12.735 -3.585 1.00 75.12 91 PHE A O 1
ATOM 725 N N . ASP A 1 92 ? 11.047 -14.469 -2.228 1.00 79.50 92 ASP A N 1
ATOM 726 C CA . ASP A 1 92 ? 10.189 -15.260 -3.101 1.00 79.50 92 ASP A CA 1
ATOM 727 C C . ASP A 1 92 ? 8.707 -14.856 -3.041 1.00 79.50 92 ASP A C 1
ATOM 729 O O . ASP A 1 92 ? 7.951 -15.254 -3.929 1.00 79.50 92 ASP A O 1
ATOM 733 N N . ALA A 1 93 ? 8.309 -13.991 -2.098 1.00 76.00 93 ALA A N 1
ATOM 734 C CA . ALA A 1 93 ? 6.920 -13.583 -1.908 1.00 76.00 93 ALA A CA 1
ATOM 735 C C . ALA A 1 93 ? 6.318 -12.975 -3.181 1.00 76.00 93 ALA A C 1
ATOM 737 O O . ALA A 1 93 ? 6.879 -12.056 -3.795 1.00 76.00 93 ALA A O 1
ATOM 738 N N . ILE A 1 94 ? 5.165 -13.498 -3.579 1.00 77.06 94 ILE A N 1
ATOM 739 C CA . ILE A 1 94 ? 4.375 -13.061 -4.724 1.00 77.06 94 ILE A CA 1
ATOM 740 C C . ILE A 1 94 ? 3.144 -12.285 -4.262 1.00 77.06 94 ILE A C 1
ATOM 742 O O . ILE A 1 94 ? 2.764 -12.292 -3.098 1.00 77.06 94 ILE A O 1
ATOM 746 N N . SER A 1 95 ? 2.452 -11.647 -5.205 1.00 71.25 95 SER A N 1
ATOM 747 C CA . SER A 1 95 ? 1.230 -10.887 -4.916 1.00 71.25 95 SER A CA 1
ATOM 748 C C . SER A 1 95 ? 0.082 -11.715 -4.322 1.00 71.25 95 SER A C 1
ATOM 750 O O . SER A 1 95 ? -0.928 -11.128 -3.972 1.00 71.25 95 SER A O 1
ATOM 752 N N . LYS A 1 96 ? 0.181 -13.054 -4.296 1.00 75.44 96 LYS A N 1
ATOM 753 C CA . LYS A 1 96 ? -0.802 -13.942 -3.654 1.00 75.44 96 LYS A CA 1
ATOM 754 C C . LYS A 1 96 ? -0.516 -14.184 -2.168 1.00 75.44 96 LYS A C 1
ATOM 756 O O . LYS A 1 96 ? -1.413 -14.639 -1.472 1.00 75.44 96 LYS A O 1
ATOM 761 N N . ASP A 1 97 ? 0.700 -13.899 -1.704 1.00 73.38 97 ASP A N 1
ATOM 762 C CA . ASP A 1 97 ? 1.103 -14.093 -0.303 1.00 73.38 97 ASP A CA 1
ATOM 763 C C . ASP A 1 97 ? 0.710 -12.901 0.584 1.00 73.38 97 ASP A C 1
ATOM 765 O O . ASP A 1 97 ? 1.003 -12.879 1.778 1.00 73.38 97 ASP A O 1
ATOM 769 N N . VAL A 1 98 ? 0.079 -11.893 -0.020 1.00 58.69 98 VAL A N 1
ATOM 770 C CA . VAL A 1 98 ? -0.221 -10.570 0.526 1.00 58.69 98 VAL 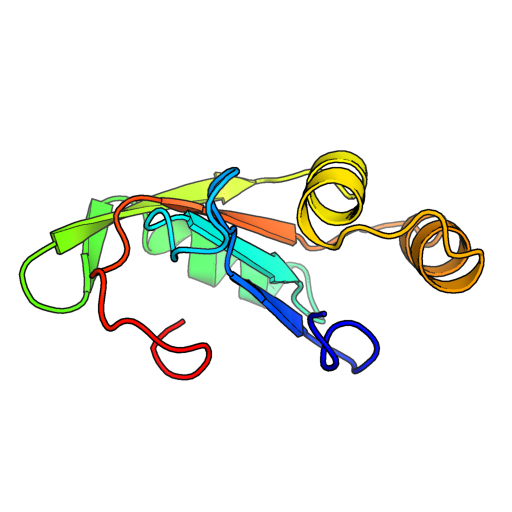A CA 1
ATOM 771 C C . VAL A 1 98 ? -1.702 -10.277 0.342 1.00 58.69 98 VAL A C 1
ATOM 773 O O . VAL A 1 98 ? -2.335 -9.842 1.329 1.00 58.69 98 VAL A O 1
#

pLDDT: mean 76.79, std 15.19, range [34.31, 95.88]

Secondary structure (DSSP, 8-state):
----TTSSSEEEEEE-TTS-EEEEEEEE-SSHHHHHHHHTTTT-EETTEE-EEEE--HHHHHHHHT---HHHHHHHSSS---EEEEE---TT--TT--

Foldseek 3Di:
DDDFDQDQKDKFFAADPVRAGPQKIKIWHNDLVVLVVVCVQAQPDLPPWGKHKADDALVVVCVRVVDPDPSSVVVRVDPDGSMMMMGGHDSPDDPVSD